Protein AF-A0A4Q4TSZ6-F1 (afdb_monomer_lite)

Radius of gyration: 26.62 Å; chains: 1; bounding box: 52×67×72 Å

Organism: NCBI:txid155417

InterPro domains:
  IPR001387 Cro/C1-type, helix-turn-helix domain [PF01381] (98-140)
  IPR001387 Cro/C1-type, helix-turn-helix domain [PS50943] (99-143)
  IPR001387 Cro/C1-type, helix-turn-helix domain [SM00530] (86-143)
  IPR001387 Cro/C1-type, helix-turn-helix domain [cd00093] (84-140)
  IPR010982 Lambda repressor-like, DNA-binding domain superfamily [G3DSA:1.10.260.40] (71-156)
  IPR010982 Lambda repressor-like, DNA-binding domain superfamily [SSF47413] (98-140)
  IPR013729 Multiprotein bridging factor 1, N-terminal [PF08523] (2-79)

Structure (mmCIF, N/CA/C/O backbone):
data_AF-A0A4Q4TSZ6-F1
#
_entry.id   AF-A0A4Q4TSZ6-F1
#
loop_
_atom_site.group_PDB
_atom_site.id
_atom_site.type_symbol
_atom_site.label_atom_id
_atom_site.label_alt_id
_atom_site.label_comp_id
_atom_site.label_asym_id
_atom_site.label_entity_id
_atom_site.label_seq_id
_atom_site.pdbx_PDB_ins_code
_atom_site.Cartn_x
_atom_site.Cartn_y
_atom_site.Cartn_z
_atom_site.occupancy
_atom_site.B_iso_or_equiv
_atom_site.auth_seq_id
_atom_site.auth_comp_id
_atom_site.auth_asym_id
_atom_site.auth_atom_id
_atom_site.pdbx_PDB_model_num
ATOM 1 N N . MET A 1 1 ? 28.063 -48.001 -50.960 1.00 48.97 1 MET A N 1
ATOM 2 C CA . MET A 1 1 ? 27.871 -48.266 -49.517 1.00 48.97 1 MET A CA 1
ATOM 3 C C . MET A 1 1 ? 28.214 -46.945 -48.830 1.00 48.97 1 MET A C 1
ATOM 5 O O . MET A 1 1 ? 29.380 -46.601 -48.859 1.00 48.97 1 MET A O 1
ATOM 9 N N . SER A 1 2 ? 27.314 -46.057 -48.402 1.00 52.88 2 SER A N 1
ATOM 10 C CA . SER A 1 2 ? 25.991 -46.237 -47.796 1.00 52.88 2 SER A CA 1
ATOM 11 C C . SER A 1 2 ? 25.178 -44.931 -47.927 1.00 52.88 2 SER A C 1
ATOM 13 O O . SER A 1 2 ? 25.381 -44.006 -47.154 1.00 52.88 2 SER A O 1
ATOM 15 N N . ASP A 1 3 ? 24.262 -44.860 -48.897 1.00 54.19 3 ASP A N 1
ATOM 16 C CA . ASP A 1 3 ? 23.306 -43.740 -49.077 1.00 54.19 3 ASP A CA 1
ATOM 17 C C . ASP A 1 3 ? 21.895 -44.088 -48.545 1.00 54.19 3 ASP A C 1
ATOM 19 O O . ASP A 1 3 ? 20.930 -43.356 -48.730 1.00 54.19 3 ASP A O 1
ATOM 23 N N . TRP A 1 4 ? 21.763 -45.241 -47.878 1.00 61.31 4 TRP A N 1
ATOM 24 C CA . TRP A 1 4 ? 20.485 -45.819 -47.439 1.00 61.31 4 TRP A CA 1
ATOM 25 C C . TRP A 1 4 ? 20.096 -45.504 -45.984 1.00 61.31 4 TRP A C 1
ATOM 27 O O . TRP A 1 4 ? 19.015 -45.894 -45.555 1.00 61.31 4 TRP A O 1
ATOM 37 N N . ASP A 1 5 ? 20.927 -44.769 -45.236 1.00 58.94 5 ASP A N 1
ATOM 38 C CA . ASP A 1 5 ? 20.683 -44.445 -43.816 1.00 58.94 5 ASP A CA 1
ATOM 39 C C . ASP A 1 5 ? 20.220 -42.999 -43.558 1.00 58.94 5 ASP A C 1
ATOM 41 O O . ASP A 1 5 ? 20.081 -42.573 -42.406 1.00 58.94 5 ASP A O 1
ATOM 45 N N . THR A 1 6 ? 19.909 -42.224 -44.600 1.00 60.22 6 THR A N 1
ATOM 46 C CA . THR A 1 6 ? 19.377 -40.860 -44.431 1.00 60.22 6 THR A CA 1
ATOM 47 C C . THR A 1 6 ? 17.869 -40.890 -44.167 1.00 60.22 6 THR A C 1
ATOM 49 O O . THR A 1 6 ? 17.056 -40.416 -44.957 1.00 60.22 6 THR A O 1
ATOM 52 N N . VAL A 1 7 ? 17.461 -41.452 -43.027 1.00 64.50 7 VAL A N 1
ATOM 53 C CA . VAL A 1 7 ? 16.079 -41.328 -42.545 1.00 64.50 7 VAL A CA 1
ATOM 54 C C . VAL A 1 7 ? 15.874 -39.892 -42.070 1.00 64.50 7 VAL A C 1
ATOM 56 O O . VAL A 1 7 ? 16.514 -39.450 -41.113 1.00 64.50 7 VAL A O 1
ATOM 59 N N . THR A 1 8 ? 14.964 -39.153 -42.711 1.00 66.62 8 THR A N 1
ATOM 60 C CA . THR A 1 8 ? 14.530 -37.832 -42.243 1.00 66.62 8 THR A CA 1
ATOM 61 C C . THR A 1 8 ? 13.867 -37.983 -40.874 1.00 66.62 8 THR A C 1
ATOM 63 O O . THR A 1 8 ? 12.682 -38.286 -40.750 1.00 66.62 8 THR A O 1
ATOM 66 N N . LYS A 1 9 ? 14.644 -37.803 -39.805 1.00 63.94 9 LYS A N 1
ATOM 67 C CA . LYS A 1 9 ? 14.122 -37.782 -38.440 1.00 63.94 9 LYS A CA 1
ATOM 68 C C . LYS A 1 9 ? 13.380 -36.458 -38.254 1.00 63.94 9 LYS A C 1
ATOM 70 O O . LYS A 1 9 ? 13.996 -35.405 -38.136 1.00 63.94 9 LYS A O 1
ATOM 75 N N . ILE A 1 10 ? 12.051 -36.507 -38.241 1.00 63.66 10 ILE A N 1
ATOM 76 C CA . ILE A 1 10 ? 11.188 -35.355 -37.955 1.00 63.66 10 ILE A CA 1
ATOM 77 C C . ILE A 1 10 ? 10.578 -35.568 -36.572 1.00 63.66 10 ILE A C 1
ATOM 79 O O . ILE A 1 10 ? 9.870 -36.539 -36.324 1.00 63.66 10 ILE A O 1
ATOM 83 N N . GLY A 1 11 ? 10.886 -34.668 -35.644 1.00 57.72 11 GLY A N 1
ATOM 84 C CA . GLY A 1 11 ? 10.394 -34.719 -34.272 1.00 57.72 11 GLY A CA 1
ATOM 85 C C . GLY A 1 11 ? 11.135 -33.724 -33.389 1.00 57.72 11 GLY A C 1
ATOM 86 O O . GLY A 1 11 ? 12.248 -33.309 -33.704 1.00 57.72 11 GLY A O 1
ATOM 87 N N . SER A 1 12 ? 10.544 -33.337 -32.258 1.00 60.59 12 SER A N 1
ATOM 88 C CA . SER A 1 12 ? 11.126 -32.345 -31.335 1.00 60.59 12 SER A CA 1
ATOM 89 C C . SER A 1 12 ? 12.532 -32.709 -30.829 1.00 60.59 12 SER A C 1
ATOM 91 O O . SER A 1 12 ? 13.305 -31.815 -30.495 1.00 60.59 12 SER A O 1
ATOM 93 N N . LYS A 1 13 ? 12.876 -34.005 -30.826 1.00 56.69 13 LYS A N 1
ATOM 94 C CA . LYS A 1 13 ? 14.194 -34.555 -30.460 1.00 56.69 13 LYS A CA 1
ATOM 95 C C . LYS A 1 13 ? 15.167 -34.738 -31.634 1.00 56.69 13 LYS A C 1
ATOM 97 O O . LYS A 1 13 ? 16.319 -35.075 -31.400 1.00 56.69 13 LYS A O 1
ATOM 102 N N . ALA A 1 14 ? 14.726 -34.537 -32.875 1.00 58.66 14 ALA A N 1
ATOM 103 C CA . ALA A 1 14 ? 15.555 -34.707 -34.070 1.00 58.66 14 ALA A CA 1
ATOM 104 C C . ALA A 1 14 ? 16.310 -33.433 -34.487 1.00 58.66 14 ALA A C 1
ATOM 106 O O . ALA A 1 14 ? 17.097 -33.459 -35.430 1.00 58.66 14 ALA A O 1
ATOM 107 N N . ARG A 1 15 ? 16.108 -32.316 -33.775 1.00 58.41 15 ARG A N 1
ATOM 108 C CA . ARG A 1 15 ? 16.991 -31.152 -33.886 1.00 58.41 15 ARG A CA 1
ATOM 109 C C . ARG A 1 15 ? 18.354 -31.530 -33.311 1.00 58.41 15 ARG A C 1
ATOM 111 O O . ARG A 1 15 ? 18.526 -31.528 -32.094 1.00 58.41 15 ARG A O 1
ATOM 118 N N . GLY A 1 16 ? 19.302 -31.862 -34.186 1.00 51.81 16 GLY A N 1
ATOM 119 C CA . GLY A 1 16 ? 20.718 -31.881 -33.837 1.00 51.81 16 GLY A CA 1
ATOM 120 C C . GLY A 1 16 ? 21.077 -30.569 -33.146 1.00 51.81 16 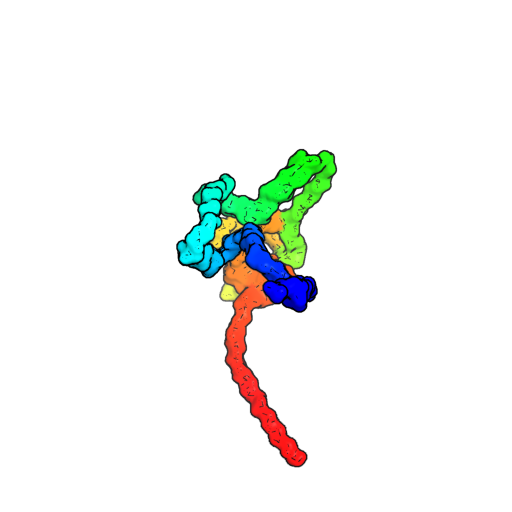GLY A C 1
ATOM 121 O O . GLY A 1 16 ? 20.681 -29.511 -33.632 1.00 51.81 16 GLY A O 1
ATOM 122 N N . GLY A 1 17 ? 21.720 -30.687 -31.979 1.00 56.97 17 GLY A N 1
ATOM 123 C CA . GLY A 1 17 ? 22.266 -29.594 -31.174 1.00 56.97 17 GLY A CA 1
ATOM 124 C C . GLY A 1 17 ? 21.493 -28.291 -31.308 1.00 56.97 17 GLY A C 1
ATOM 125 O O . GLY A 1 17 ? 21.991 -27.356 -31.927 1.00 56.97 17 GLY A O 1
ATOM 126 N N . ALA A 1 18 ? 20.265 -28.239 -30.779 1.00 51.91 18 ALA A N 1
ATOM 127 C CA . ALA A 1 18 ? 19.566 -26.971 -30.652 1.00 51.91 18 ALA A CA 1
ATOM 128 C C . ALA A 1 18 ? 20.522 -25.993 -29.962 1.00 51.91 18 ALA A C 1
ATOM 130 O O . ALA A 1 18 ? 20.868 -26.209 -28.802 1.00 51.91 18 ALA A O 1
ATOM 131 N N . SER A 1 19 ? 20.967 -24.963 -30.687 1.00 56.88 19 SER A N 1
ATOM 132 C CA . SER A 1 19 ? 21.666 -23.824 -30.103 1.00 56.88 19 SER A CA 1
ATOM 133 C C . SER A 1 19 ? 20.886 -23.428 -28.857 1.00 56.88 19 SER A C 1
ATOM 135 O O . SER A 1 19 ? 19.674 -23.189 -28.971 1.00 56.88 19 SER A O 1
ATOM 137 N N . GLU A 1 20 ? 21.533 -23.458 -27.689 1.00 59.44 20 GLU A N 1
ATOM 138 C CA . GLU A 1 20 ? 20.900 -23.088 -26.427 1.00 59.44 20 GLU A CA 1
ATOM 139 C C . GLU A 1 20 ? 20.205 -21.748 -26.646 1.00 59.44 20 GLU A C 1
ATOM 141 O O . GLU A 1 20 ? 20.841 -20.727 -26.902 1.00 59.44 20 GLU A O 1
ATOM 146 N N . ARG A 1 21 ? 18.868 -21.765 -26.663 1.00 57.97 21 ARG A N 1
ATOM 147 C CA . ARG A 1 21 ? 18.115 -20.521 -26.755 1.00 57.97 21 ARG A CA 1
ATOM 148 C C . ARG A 1 21 ? 18.480 -19.717 -25.526 1.00 57.97 21 ARG A C 1
ATOM 150 O O . ARG A 1 21 ? 18.460 -20.263 -24.427 1.00 57.97 21 ARG A O 1
ATOM 157 N N . GLU A 1 22 ? 18.770 -18.440 -25.725 1.00 56.44 22 GLU A N 1
ATOM 158 C CA . GLU A 1 22 ? 19.042 -17.499 -24.651 1.00 56.44 22 GLU A CA 1
ATOM 159 C C . GLU A 1 22 ? 17.869 -17.506 -23.656 1.00 56.44 22 GLU A C 1
ATOM 161 O O . GLU A 1 22 ? 16.809 -16.918 -23.875 1.00 56.44 22 GLU A O 1
ATOM 166 N N . THR A 1 23 ? 18.013 -18.259 -22.568 1.00 60.62 23 THR A N 1
ATOM 167 C CA . THR A 1 23 ? 17.030 -18.286 -21.492 1.00 60.62 23 THR A CA 1
ATOM 168 C C . THR A 1 23 ? 17.472 -17.320 -20.417 1.00 60.62 23 THR A C 1
ATOM 170 O O . THR A 1 23 ? 18.548 -17.473 -19.841 1.00 60.62 23 THR A O 1
ATOM 173 N N . VAL A 1 24 ? 16.608 -16.360 -20.092 1.00 61.41 24 VAL A N 1
ATOM 174 C CA . VAL A 1 24 ? 16.810 -15.479 -18.941 1.00 61.41 24 VAL A CA 1
ATOM 175 C C . VAL A 1 24 ? 16.966 -16.341 -17.687 1.00 61.41 24 VAL A C 1
ATOM 177 O O . VAL A 1 24 ? 16.020 -17.004 -17.251 1.00 61.41 24 VAL A O 1
ATOM 180 N N . LEU A 1 25 ? 18.168 -16.327 -17.109 1.00 61.69 25 LEU A N 1
ATOM 181 C CA . LEU A 1 25 ? 18.523 -17.062 -15.899 1.00 61.69 25 LEU A CA 1
ATOM 182 C C . LEU A 1 25 ? 17.719 -16.500 -14.716 1.00 61.69 25 LEU A C 1
ATOM 184 O O . LEU A 1 25 ? 18.101 -15.515 -14.090 1.00 61.69 25 LEU A O 1
ATOM 188 N N . ARG A 1 26 ? 16.568 -17.111 -14.411 1.00 67.56 26 ARG A N 1
ATOM 189 C CA . ARG A 1 26 ? 15.704 -16.696 -13.289 1.00 67.56 26 ARG A CA 1
ATOM 190 C C . ARG A 1 26 ? 16.103 -17.311 -11.940 1.00 67.56 26 ARG A C 1
ATOM 192 O O . ARG A 1 26 ? 15.437 -17.041 -10.946 1.00 67.56 26 ARG A O 1
ATOM 199 N N . GLY A 1 27 ? 17.166 -18.119 -11.883 1.00 73.94 27 GLY A N 1
ATOM 200 C CA . GLY A 1 27 ? 17.583 -18.799 -10.654 1.00 73.94 27 GLY A CA 1
ATOM 201 C C . GLY A 1 27 ? 19.071 -19.148 -10.588 1.00 73.94 27 GLY A C 1
ATOM 202 O O . GLY A 1 27 ? 19.727 -19.355 -11.610 1.00 73.94 27 GLY A O 1
ATOM 203 N N . ASN A 1 28 ? 19.584 -19.256 -9.357 1.00 76.62 28 ASN A N 1
ATOM 204 C CA . ASN A 1 28 ? 20.990 -19.573 -9.071 1.00 76.62 28 ASN A CA 1
ATOM 205 C C . ASN A 1 28 ? 21.425 -20.933 -9.634 1.00 76.62 28 ASN A C 1
ATOM 207 O O . ASN A 1 28 ? 22.588 -21.103 -9.982 1.00 76.62 28 ASN A O 1
ATOM 211 N N . SER A 1 29 ? 20.507 -21.896 -9.746 1.00 79.62 29 SER A N 1
ATOM 212 C CA . SER A 1 29 ? 20.779 -23.221 -10.317 1.00 79.62 29 SER A CA 1
ATOM 213 C C . SER A 1 29 ? 21.187 -23.140 -11.787 1.00 79.62 29 SER A C 1
ATOM 215 O O . SER A 1 29 ? 22.190 -23.732 -12.174 1.00 79.62 29 SER A O 1
ATOM 217 N N . ALA A 1 30 ? 20.462 -22.355 -12.583 1.00 79.12 30 ALA A N 1
ATOM 218 C CA . ALA A 1 30 ? 20.749 -22.171 -14.000 1.00 79.12 30 ALA A CA 1
ATOM 219 C C . ALA A 1 30 ? 22.060 -21.393 -14.212 1.00 79.12 30 ALA A C 1
ATOM 221 O O . ALA A 1 30 ? 22.865 -21.752 -15.065 1.00 79.12 30 ALA A O 1
ATOM 222 N N . LEU A 1 31 ? 22.325 -20.378 -13.380 1.00 82.75 31 LEU A N 1
ATOM 223 C CA . LEU A 1 31 ? 23.582 -19.623 -13.423 1.00 82.75 31 LEU A CA 1
ATOM 224 C C . LEU A 1 31 ? 24.785 -20.498 -13.039 1.00 82.75 31 LEU A C 1
ATOM 226 O O . LEU A 1 31 ? 25.839 -20.422 -13.666 1.00 82.75 31 LEU A O 1
ATOM 230 N N . ASN A 1 32 ? 24.631 -21.361 -12.034 1.00 85.75 32 ASN A N 1
ATOM 231 C CA . ASN A 1 32 ? 25.673 -22.303 -11.632 1.00 85.75 32 ASN A CA 1
ATOM 232 C C . ASN A 1 32 ? 25.912 -23.398 -12.678 1.00 85.75 32 ASN A C 1
ATOM 234 O O . ASN A 1 32 ? 27.048 -23.841 -12.818 1.00 85.75 32 ASN A O 1
ATOM 238 N N . ALA A 1 33 ? 24.879 -23.834 -13.404 1.00 84.19 33 ALA A N 1
ATOM 239 C CA . ALA A 1 33 ? 25.033 -24.756 -14.526 1.00 84.19 33 ALA A CA 1
ATOM 240 C C . ALA A 1 33 ? 25.836 -24.107 -15.664 1.00 84.19 33 ALA A C 1
ATOM 242 O O . ALA A 1 33 ? 26.843 -24.674 -16.077 1.00 84.19 33 ALA A O 1
ATOM 243 N N . ALA A 1 34 ? 25.475 -22.881 -16.063 1.00 82.94 34 ALA A N 1
ATOM 244 C CA . ALA A 1 34 ? 26.182 -22.111 -17.090 1.00 82.94 34 ALA A CA 1
ATOM 245 C C . ALA A 1 34 ? 27.665 -21.867 -16.743 1.00 82.94 34 ALA A C 1
ATOM 247 O O . ALA A 1 34 ? 28.539 -22.015 -17.593 1.00 82.94 34 ALA A O 1
ATOM 248 N N . LYS A 1 35 ? 27.973 -21.575 -15.469 1.00 84.94 35 LYS A N 1
ATOM 249 C CA . LYS A 1 35 ? 29.361 -21.450 -14.983 1.00 84.94 35 LYS A CA 1
ATOM 250 C C . LYS A 1 35 ? 30.170 -22.741 -15.120 1.00 84.94 35 LYS A C 1
ATOM 252 O O . LYS A 1 35 ? 31.367 -22.674 -15.364 1.00 84.94 35 LYS A O 1
ATOM 257 N N . ARG A 1 36 ? 29.542 -23.905 -14.914 1.00 87.06 36 ARG A N 1
ATOM 258 C CA . ARG A 1 36 ? 30.218 -25.214 -14.978 1.00 87.06 36 ARG A CA 1
ATOM 259 C C . ARG A 1 36 ? 30.397 -25.704 -16.409 1.00 87.06 36 ARG A C 1
ATOM 261 O O . ARG A 1 36 ? 31.402 -26.340 -16.692 1.00 87.06 36 ARG A O 1
ATOM 268 N N . SER A 1 37 ? 29.437 -25.423 -17.287 1.00 85.81 37 SER A N 1
ATOM 269 C CA . SER A 1 37 ? 29.510 -25.792 -18.703 1.00 85.81 37 SER A CA 1
ATOM 270 C C . SER A 1 37 ? 30.374 -24.839 -19.533 1.00 85.81 37 SER A C 1
ATOM 272 O O . SER A 1 37 ? 30.601 -25.110 -20.707 1.00 85.81 37 SER A O 1
ATOM 274 N N . GLY A 1 38 ? 30.853 -23.734 -18.946 1.00 81.88 38 GLY A N 1
ATOM 275 C CA . GLY A 1 38 ? 31.625 -22.715 -19.658 1.00 81.88 38 GLY A CA 1
ATOM 276 C C . GLY A 1 38 ? 30.786 -21.896 -20.643 1.00 81.88 38 GLY A C 1
ATOM 277 O O . GLY A 1 38 ? 31.339 -21.297 -21.562 1.00 81.88 38 GLY A O 1
ATOM 278 N N . ALA A 1 39 ? 29.460 -21.872 -20.473 1.00 83.25 39 ALA A N 1
ATOM 279 C CA . ALA A 1 39 ? 28.569 -21.078 -21.310 1.00 83.25 39 ALA A CA 1
ATOM 280 C C . ALA A 1 39 ? 28.822 -19.571 -21.115 1.00 83.25 39 ALA A C 1
ATOM 282 O O . ALA A 1 39 ? 29.206 -19.124 -20.031 1.00 83.25 39 ALA A O 1
ATOM 283 N N . SER A 1 40 ? 28.583 -18.769 -22.157 1.00 80.00 40 SER A N 1
ATOM 284 C CA . SER A 1 40 ? 28.761 -17.315 -22.104 1.00 80.00 40 SER A CA 1
ATOM 285 C C . SER A 1 40 ? 27.792 -16.675 -21.105 1.00 80.00 40 SER A C 1
ATOM 287 O O . SER A 1 40 ? 26.574 -16.782 -21.256 1.00 80.00 40 SER A O 1
ATOM 289 N N . ILE A 1 41 ? 28.327 -15.976 -20.103 1.00 82.12 41 ILE A N 1
ATOM 290 C CA . ILE A 1 41 ? 27.540 -15.252 -19.101 1.00 82.12 41 ILE A CA 1
ATOM 291 C C . ILE A 1 41 ? 27.643 -13.759 -19.399 1.00 82.12 41 ILE A C 1
ATOM 293 O O . ILE A 1 41 ? 28.698 -13.159 -19.210 1.00 82.12 41 ILE A O 1
ATOM 297 N N . VAL A 1 42 ? 26.536 -13.156 -19.828 1.00 83.88 42 VAL A N 1
ATOM 298 C CA . VAL A 1 42 ? 26.418 -11.699 -19.951 1.00 83.88 42 VAL A CA 1
ATOM 299 C C . VAL A 1 42 ? 25.959 -11.136 -18.609 1.00 83.88 42 VAL A C 1
ATOM 301 O O . VAL A 1 42 ? 24.967 -11.590 -18.033 1.00 83.88 42 VAL A O 1
ATOM 304 N N . THR A 1 43 ? 26.694 -10.158 -18.086 1.00 81.56 43 THR A N 1
ATOM 305 C CA . THR A 1 43 ? 26.339 -9.456 -16.850 1.00 81.56 43 THR A CA 1
ATOM 306 C C . THR A 1 43 ? 26.078 -7.989 -17.142 1.00 81.56 43 THR A C 1
ATOM 308 O O . THR A 1 43 ? 27.014 -7.253 -17.441 1.00 81.56 43 THR A O 1
ATOM 311 N N . ASP A 1 44 ? 24.833 -7.553 -16.965 1.00 80.50 44 ASP A N 1
ATOM 312 C CA . ASP A 1 44 ? 24.459 -6.146 -17.098 1.00 80.50 44 ASP A CA 1
ATOM 313 C C . ASP A 1 44 ? 24.148 -5.508 -15.745 1.00 80.50 44 ASP A C 1
ATOM 315 O O . ASP A 1 44 ? 23.498 -6.093 -14.868 1.00 80.50 44 ASP A O 1
ATOM 319 N N . LYS A 1 45 ? 24.575 -4.253 -15.583 1.00 79.69 45 LYS A N 1
ATOM 320 C CA . LYS A 1 45 ? 24.221 -3.438 -14.420 1.00 79.69 45 LYS A CA 1
ATOM 321 C C . LYS A 1 45 ? 22.758 -3.010 -14.530 1.00 79.69 45 LYS A C 1
ATOM 323 O O . LYS A 1 45 ? 22.363 -2.339 -15.479 1.00 79.69 45 LYS A O 1
ATOM 328 N N . LYS A 1 46 ? 21.941 -3.348 -13.529 1.00 75.25 46 LYS A N 1
ATOM 329 C CA . LYS A 1 46 ? 20.529 -2.940 -13.512 1.00 75.25 46 LYS A CA 1
ATOM 330 C C . LYS A 1 46 ? 20.363 -1.434 -13.288 1.00 75.25 46 LYS A C 1
ATOM 332 O O . LYS A 1 46 ? 21.092 -0.827 -12.509 1.00 75.25 46 LYS A O 1
ATOM 337 N N . TYR A 1 47 ? 19.341 -0.872 -13.938 1.00 67.44 47 TYR A N 1
ATOM 338 C CA . TYR A 1 47 ? 19.010 0.561 -13.969 1.00 67.44 47 TYR A CA 1
ATOM 339 C C . TYR A 1 47 ? 18.745 1.185 -12.585 1.00 67.44 47 TYR A C 1
ATOM 341 O O . TYR A 1 47 ? 18.946 2.379 -12.397 1.00 67.44 47 TYR A O 1
ATOM 349 N N . ALA A 1 48 ? 18.353 0.385 -11.590 1.00 64.44 48 ALA A N 1
ATOM 350 C CA . ALA A 1 48 ? 18.210 0.835 -10.211 1.00 64.44 48 ALA A CA 1
ATOM 351 C C . ALA A 1 48 ? 18.993 -0.097 -9.278 1.00 64.44 48 ALA A C 1
ATOM 353 O O . ALA A 1 48 ? 18.608 -1.245 -9.055 1.00 64.44 48 ALA A O 1
ATOM 354 N N . VAL A 1 49 ? 20.107 0.405 -8.749 1.00 57.06 49 VAL A N 1
ATOM 355 C CA . VAL A 1 49 ? 20.959 -0.272 -7.762 1.00 57.06 49 VAL A CA 1
ATOM 356 C C . VAL A 1 49 ? 20.862 0.443 -6.412 1.00 57.06 49 VAL A C 1
ATOM 358 O O . VAL A 1 49 ? 20.669 1.657 -6.352 1.00 57.06 49 VAL A O 1
ATOM 361 N N . GLY A 1 50 ? 20.968 -0.310 -5.315 1.00 64.06 50 GLY A N 1
ATOM 362 C CA . GLY A 1 50 ? 20.899 0.235 -3.955 1.00 64.06 50 GLY A CA 1
ATOM 363 C C . GLY A 1 50 ? 19.498 0.700 -3.536 1.00 64.06 50 GLY A C 1
ATOM 364 O O . GLY A 1 50 ? 18.483 0.146 -3.960 1.00 64.06 50 GLY A O 1
ATOM 365 N N . ASN A 1 51 ? 19.425 1.727 -2.685 1.00 62.81 51 ASN A N 1
ATOM 366 C CA . ASN A 1 51 ? 18.169 2.174 -2.064 1.00 62.81 51 ASN A CA 1
ATOM 367 C C . ASN A 1 51 ? 17.123 2.707 -3.063 1.00 62.81 51 A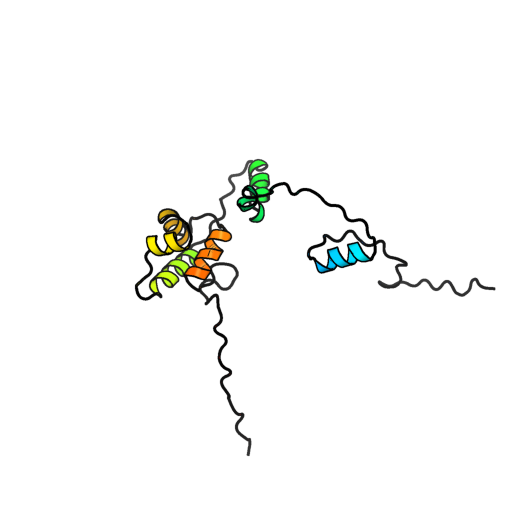SN A C 1
ATOM 369 O O . ASN A 1 51 ? 15.930 2.669 -2.759 1.00 62.81 51 ASN A O 1
ATOM 373 N N . ALA A 1 52 ? 17.542 3.136 -4.259 1.00 60.88 52 ALA A N 1
ATOM 374 C CA . ALA A 1 52 ? 16.661 3.617 -5.327 1.00 60.88 52 ALA A CA 1
ATOM 375 C C . ALA A 1 52 ? 15.860 2.492 -6.020 1.00 60.88 52 ALA A C 1
ATOM 377 O O . ALA A 1 52 ? 14.835 2.749 -6.651 1.00 60.88 52 ALA A O 1
ATOM 378 N N . ALA A 1 53 ? 16.264 1.223 -5.863 1.00 59.88 53 ALA A N 1
ATOM 379 C CA . ALA A 1 53 ? 15.566 0.075 -6.453 1.00 59.88 53 ALA A CA 1
ATOM 380 C C . ALA A 1 53 ? 14.162 -0.170 -5.868 1.00 59.88 53 ALA A C 1
ATOM 382 O O . ALA A 1 53 ? 13.343 -0.848 -6.495 1.00 59.88 53 ALA A O 1
ATOM 383 N N . LYS A 1 54 ? 13.855 0.411 -4.698 1.00 54.56 54 LYS A N 1
ATOM 384 C CA . LYS A 1 54 ? 12.595 0.199 -3.966 1.00 54.56 54 LYS A CA 1
ATOM 385 C C . LYS A 1 54 ? 11.342 0.615 -4.753 1.00 54.56 54 LYS A C 1
ATOM 387 O O . LYS A 1 54 ? 10.290 0.024 -4.541 1.00 54.56 54 LYS A O 1
ATOM 392 N N . GLY A 1 55 ? 11.448 1.569 -5.683 1.00 53.91 55 GLY A N 1
ATOM 393 C CA . GLY A 1 55 ? 10.336 1.973 -6.562 1.00 53.91 55 GLY A CA 1
ATOM 394 C C . GLY A 1 55 ? 10.274 1.219 -7.898 1.00 53.91 55 GLY A C 1
ATOM 395 O O . GLY A 1 55 ? 9.201 1.046 -8.474 1.00 53.91 55 GLY A O 1
ATOM 396 N N . SER A 1 56 ? 11.417 0.723 -8.382 1.00 50.03 56 SER A N 1
ATOM 397 C CA . SER A 1 56 ? 11.540 0.086 -9.702 1.00 50.03 56 SER A CA 1
ATOM 398 C C . SER A 1 56 ? 10.951 -1.333 -9.734 1.00 50.03 56 SER A C 1
ATOM 400 O O . SER A 1 56 ? 10.356 -1.741 -10.732 1.00 50.03 56 SER A O 1
ATOM 402 N N . ALA A 1 57 ? 11.020 -2.062 -8.614 1.00 53.53 57 ALA A N 1
ATOM 403 C CA . ALA A 1 57 ? 10.546 -3.446 -8.514 1.00 53.53 57 ALA A CA 1
ATOM 404 C C . ALA A 1 57 ? 9.015 -3.611 -8.610 1.00 53.53 57 ALA A C 1
ATOM 406 O O . ALA A 1 57 ? 8.530 -4.722 -8.806 1.00 53.53 57 ALA A O 1
ATOM 407 N N . SER A 1 58 ? 8.242 -2.527 -8.494 1.00 58.06 58 SER A N 1
ATOM 408 C CA . SER A 1 58 ? 6.774 -2.584 -8.488 1.00 58.06 58 SER A CA 1
ATOM 409 C C . SER A 1 58 ? 6.135 -2.483 -9.886 1.00 58.06 58 SER A C 1
ATOM 411 O O . SER A 1 58 ? 4.919 -2.326 -9.986 1.00 58.06 58 SER A O 1
ATOM 413 N N . GLY A 1 59 ? 6.923 -2.511 -10.971 1.00 61.69 59 GLY A N 1
ATOM 414 C CA . GLY A 1 59 ? 6.416 -2.373 -12.350 1.00 61.69 59 GLY A CA 1
ATOM 415 C C . GLY A 1 59 ? 5.856 -0.982 -12.689 1.00 61.69 59 GLY A C 1
ATOM 416 O O . GLY A 1 59 ? 5.351 -0.759 -13.787 1.00 61.69 59 GLY A O 1
ATOM 417 N N . ILE A 1 60 ? 5.982 -0.029 -11.762 1.00 66.31 60 ILE A N 1
ATOM 418 C CA . ILE A 1 60 ? 5.469 1.341 -11.862 1.00 66.31 60 ILE A CA 1
ATOM 419 C C . ILE A 1 60 ? 6.134 2.105 -13.021 1.00 66.31 60 ILE A C 1
ATOM 421 O O . ILE A 1 60 ? 5.465 2.862 -13.717 1.00 66.31 60 ILE A O 1
ATOM 425 N N . GLY A 1 61 ? 7.411 1.832 -13.316 1.00 72.81 61 GLY A N 1
ATOM 426 C CA . GLY A 1 61 ? 8.127 2.460 -14.435 1.00 72.81 61 GLY A CA 1
ATOM 427 C C . GLY A 1 61 ? 7.478 2.209 -15.802 1.00 72.81 61 GLY A C 1
ATOM 428 O O . GLY A 1 61 ? 7.340 3.137 -16.589 1.00 72.81 61 GLY A O 1
ATOM 429 N N . GLN A 1 62 ? 6.987 0.990 -16.056 1.00 76.88 62 GLN A N 1
ATOM 430 C CA . GLN A 1 62 ? 6.295 0.669 -17.313 1.00 76.88 62 GLN A CA 1
ATOM 431 C C . GLN A 1 62 ? 4.980 1.444 -17.449 1.00 76.88 62 GLN A C 1
ATOM 433 O O . GLN A 1 62 ? 4.633 1.908 -18.535 1.00 76.88 62 GLN A O 1
ATOM 438 N N . PHE A 1 63 ? 4.253 1.601 -16.339 1.00 73.94 63 PHE A N 1
ATOM 439 C CA . PHE A 1 63 ? 3.025 2.388 -16.311 1.00 73.94 63 PHE A CA 1
ATOM 440 C C . PHE A 1 63 ? 3.307 3.873 -16.564 1.00 73.94 63 PHE A C 1
ATOM 442 O O . PHE A 1 63 ? 2.617 4.464 -17.386 1.00 73.94 63 PHE A O 1
ATOM 449 N N . HIS A 1 64 ? 4.345 4.454 -15.951 1.00 78.06 64 HIS A N 1
ATOM 450 C CA . HIS A 1 64 ? 4.722 5.849 -16.209 1.00 78.06 64 HIS A CA 1
ATOM 451 C C . HIS A 1 64 ? 5.095 6.095 -17.668 1.00 78.06 64 HIS A C 1
ATOM 453 O O . HIS A 1 64 ? 4.607 7.056 -18.244 1.00 78.06 64 HIS A O 1
ATOM 459 N N . THR A 1 65 ? 5.871 5.207 -18.299 1.00 83.19 65 THR A N 1
ATOM 460 C CA . THR A 1 65 ? 6.178 5.334 -19.733 1.00 83.19 65 THR A CA 1
ATOM 461 C C . THR A 1 65 ? 4.922 5.239 -20.602 1.00 83.19 65 THR A C 1
ATOM 463 O O . THR A 1 65 ? 4.832 5.909 -21.626 1.00 83.19 65 THR A O 1
ATOM 466 N N . LYS A 1 66 ? 3.931 4.423 -20.215 1.00 82.44 66 LYS A N 1
ATOM 467 C CA . LYS A 1 66 ? 2.644 4.376 -20.923 1.00 82.44 66 LYS A CA 1
ATOM 468 C C . LYS A 1 66 ? 1.860 5.679 -20.755 1.00 82.44 66 LYS A C 1
ATOM 470 O O . LYS A 1 66 ? 1.315 6.162 -21.741 1.00 82.44 66 LYS A O 1
ATOM 475 N N . VAL A 1 67 ? 1.788 6.215 -19.536 1.00 84.69 67 VAL A N 1
ATOM 476 C CA . VAL A 1 67 ? 1.087 7.474 -19.238 1.00 84.69 67 VAL A CA 1
ATOM 477 C C . VAL A 1 67 ? 1.724 8.638 -19.990 1.00 84.69 67 VAL A C 1
ATOM 479 O O . VAL A 1 67 ? 1.008 9.368 -20.652 1.00 84.69 67 VAL A O 1
ATOM 482 N N . ASP A 1 68 ? 3.051 8.747 -19.968 1.00 85.44 68 ASP A N 1
ATOM 483 C CA . ASP A 1 68 ? 3.808 9.797 -20.663 1.00 85.44 68 ASP A CA 1
ATOM 484 C C . ASP A 1 68 ? 3.582 9.792 -22.186 1.00 85.44 68 ASP A C 1
ATOM 486 O O . ASP A 1 68 ? 3.458 10.836 -22.816 1.00 85.44 68 ASP A O 1
ATOM 490 N N . ARG A 1 69 ? 3.452 8.602 -22.785 1.00 86.75 69 ARG A N 1
ATOM 491 C CA . ARG A 1 69 ? 3.194 8.437 -24.227 1.00 86.75 69 ARG A CA 1
ATOM 492 C C . ARG A 1 69 ? 1.721 8.563 -24.627 1.00 86.75 69 ARG A C 1
ATOM 494 O O . ARG A 1 69 ? 1.430 8.525 -25.819 1.00 86.75 69 ARG A O 1
ATOM 501 N N . SER A 1 70 ? 0.796 8.634 -23.670 1.00 81.69 70 SER A N 1
ATOM 502 C CA . SER A 1 70 ? -0.645 8.692 -23.939 1.00 81.69 70 SER A CA 1
ATOM 503 C C . SER A 1 70 ? -1.157 10.115 -23.734 1.00 81.69 70 SER A C 1
ATOM 505 O O . SER A 1 70 ? -0.883 10.727 -22.711 1.00 81.69 70 SER A O 1
ATOM 507 N N . THR A 1 71 ? -1.953 10.629 -24.670 1.00 81.94 71 THR A N 1
ATOM 508 C CA . THR A 1 71 ? -2.605 11.947 -24.545 1.00 81.94 71 THR A CA 1
ATOM 509 C C . THR A 1 71 ? -3.956 11.891 -23.816 1.00 81.94 71 THR A C 1
ATOM 511 O O . THR A 1 71 ? -4.579 12.926 -23.600 1.00 81.94 71 THR A O 1
ATOM 514 N N . ASP A 1 72 ? -4.412 10.692 -23.437 1.00 82.19 72 ASP A N 1
ATOM 515 C CA . ASP A 1 72 ? -5.682 10.438 -22.747 1.00 82.19 72 ASP A CA 1
ATOM 516 C C . ASP A 1 72 ? -5.528 10.421 -21.209 1.00 82.19 72 ASP A C 1
ATOM 518 O O . ASP A 1 72 ? -4.463 10.099 -20.671 1.00 82.19 72 ASP A O 1
ATOM 522 N N . ILE A 1 73 ? -6.603 10.733 -20.477 1.00 78.88 73 ILE A N 1
ATOM 523 C CA . ILE A 1 73 ? -6.623 10.805 -19.009 1.00 78.88 73 ILE A CA 1
ATOM 524 C C . ILE A 1 73 ? -6.700 9.386 -18.424 1.00 78.88 73 ILE A C 1
ATOM 526 O O . ILE A 1 73 ? -7.771 8.814 -18.213 1.00 78.88 73 ILE A O 1
ATOM 530 N N . ILE A 1 74 ? -5.542 8.808 -18.099 1.00 77.06 74 ILE A N 1
ATOM 531 C CA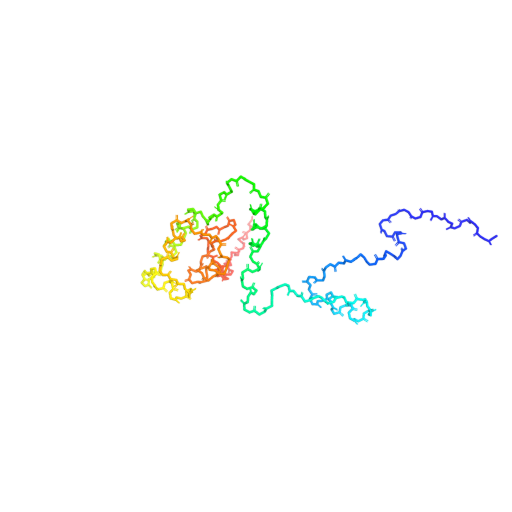 . ILE A 1 74 ? -5.466 7.473 -17.492 1.00 77.06 74 ILE A CA 1
ATOM 532 C C . ILE A 1 74 ? -5.727 7.555 -15.983 1.00 77.06 74 ILE A C 1
ATOM 534 O O . ILE A 1 74 ? -4.907 8.060 -15.215 1.00 77.06 74 ILE A O 1
ATOM 538 N N . LYS A 1 75 ? -6.844 6.971 -15.530 1.00 80.56 75 LYS A N 1
ATOM 539 C CA . LYS A 1 75 ? -7.168 6.869 -14.099 1.00 80.56 75 LYS A CA 1
ATOM 540 C C . LYS A 1 75 ? -6.092 6.069 -13.338 1.00 80.56 75 LYS A C 1
ATOM 542 O O . LYS A 1 75 ? -5.822 4.918 -13.701 1.00 80.56 75 LYS A O 1
ATOM 547 N N . PRO A 1 76 ? -5.526 6.612 -12.242 1.00 80.50 76 PRO A N 1
ATOM 548 C CA . PRO A 1 76 ? -4.599 5.875 -11.393 1.00 80.50 76 PRO A CA 1
ATOM 549 C C . PRO A 1 76 ? -5.244 4.618 -10.804 1.00 80.50 76 PRO A C 1
ATOM 551 O O . PRO A 1 76 ? -6.395 4.631 -10.360 1.00 80.50 76 PRO A O 1
ATOM 554 N N . LYS A 1 77 ? -4.483 3.522 -10.776 1.00 85.50 77 LYS A N 1
ATOM 555 C CA . LYS A 1 77 ? -4.918 2.283 -10.124 1.00 85.50 77 LYS A CA 1
ATOM 556 C C . LYS A 1 77 ? -4.980 2.506 -8.615 1.00 85.50 77 LYS A C 1
ATOM 558 O O . LYS A 1 77 ? -4.026 3.024 -8.040 1.00 85.50 77 LYS A O 1
ATOM 563 N N . THR A 1 78 ? -6.064 2.068 -7.985 1.00 89.88 78 THR A N 1
ATOM 564 C CA . THR A 1 78 ? -6.239 2.110 -6.527 1.00 89.88 78 THR A CA 1
ATOM 565 C C . THR A 1 78 ? -6.378 0.699 -5.958 1.00 89.88 78 THR A C 1
ATOM 567 O O . THR A 1 78 ? -6.651 -0.250 -6.693 1.00 89.88 78 THR A O 1
ATOM 570 N N . VAL A 1 79 ? -6.159 0.544 -4.651 1.00 87.00 79 VAL A N 1
ATOM 571 C CA . VAL A 1 79 ? -6.283 -0.751 -3.947 1.00 87.00 79 VAL A CA 1
ATOM 572 C C . VAL A 1 79 ? -7.719 -1.278 -3.867 1.00 87.00 79 VAL A C 1
ATOM 574 O O . VAL A 1 79 ? -7.920 -2.477 -3.701 1.00 87.00 79 VAL A O 1
ATOM 577 N N . GLY A 1 80 ? -8.716 -0.404 -4.030 1.00 89.69 80 GLY A N 1
ATOM 578 C CA . GLY A 1 80 ? -10.128 -0.776 -4.024 1.00 89.69 80 GLY A CA 1
ATOM 579 C C . GLY A 1 80 ? -10.733 -0.884 -2.621 1.00 89.69 80 GLY A C 1
ATOM 580 O O . GLY A 1 80 ? -10.042 -0.955 -1.606 1.00 89.69 80 GLY A O 1
ATOM 581 N N . LYS A 1 81 ? -12.071 -0.872 -2.565 1.00 90.19 81 LYS A N 1
ATOM 582 C CA . LYS A 1 81 ? -12.836 -0.828 -1.304 1.00 90.19 81 LYS A CA 1
ATOM 583 C C . LYS A 1 81 ? -12.806 -2.145 -0.524 1.00 90.19 81 LYS A C 1
ATOM 585 O O . LYS A 1 81 ? -12.971 -2.132 0.690 1.00 90.19 81 LYS A O 1
ATOM 590 N N . GLU A 1 82 ? -12.634 -3.274 -1.206 1.00 90.88 82 GLU A N 1
ATOM 591 C CA . GLU A 1 82 ? -12.605 -4.603 -0.582 1.00 90.88 82 GLU A CA 1
ATOM 592 C C . GLU A 1 82 ? -11.391 -4.766 0.339 1.00 90.88 82 GLU A C 1
ATOM 594 O O . GLU A 1 82 ? -11.546 -5.118 1.507 1.00 90.88 82 GLU A O 1
ATOM 599 N N . VAL A 1 83 ? -10.207 -4.383 -0.150 1.00 90.88 83 VAL A N 1
ATOM 600 C CA . VAL A 1 83 ? -8.970 -4.337 0.643 1.00 90.88 83 VAL A CA 1
ATOM 601 C C . VAL A 1 83 ? -9.131 -3.397 1.837 1.00 90.88 83 VAL A C 1
ATOM 603 O O . VAL A 1 83 ? -8.776 -3.761 2.955 1.00 90.88 83 VAL A O 1
ATOM 606 N N . GLY A 1 84 ? -9.727 -2.219 1.629 1.00 92.19 84 GLY A N 1
ATOM 607 C CA . GLY A 1 84 ? -9.980 -1.259 2.704 1.00 92.19 84 GLY A CA 1
ATOM 608 C C . GLY A 1 84 ? -10.864 -1.825 3.821 1.00 92.19 84 GLY A C 1
ATOM 609 O O . GLY A 1 84 ? -10.506 -1.757 4.997 1.00 92.19 84 GLY A O 1
ATOM 610 N N . LYS A 1 85 ? -11.970 -2.490 3.459 1.00 93.00 85 LYS A N 1
ATOM 611 C CA . LYS A 1 85 ? -12.848 -3.186 4.416 1.00 93.00 85 LYS A CA 1
ATOM 612 C C . LYS A 1 85 ? -12.125 -4.313 5.155 1.00 93.00 85 LYS A C 1
ATOM 614 O O . LYS A 1 85 ? -12.348 -4.488 6.350 1.00 93.00 85 LYS A O 1
ATOM 619 N N . ALA A 1 86 ? -11.275 -5.073 4.464 1.00 92.25 86 ALA A N 1
ATOM 620 C CA . ALA A 1 86 ? -10.497 -6.143 5.079 1.00 92.25 86 ALA A CA 1
ATOM 621 C C . ALA A 1 86 ? -9.504 -5.601 6.122 1.00 92.25 86 ALA A C 1
ATOM 623 O O . ALA A 1 86 ? -9.380 -6.185 7.194 1.00 92.25 86 ALA A O 1
ATOM 624 N N . ILE A 1 87 ? -8.860 -4.458 5.859 1.00 91.88 87 ILE A N 1
ATOM 625 C CA . ILE A 1 87 ? -7.955 -3.798 6.815 1.00 91.88 87 ILE A CA 1
ATOM 626 C C . ILE A 1 87 ? -8.709 -3.358 8.073 1.00 91.88 87 ILE A C 1
ATOM 628 O O . ILE A 1 87 ? -8.241 -3.627 9.179 1.00 91.88 87 ILE A O 1
ATOM 632 N N . ILE A 1 88 ? -9.883 -2.734 7.916 1.00 92.81 88 ILE A N 1
ATOM 633 C CA . ILE A 1 88 ? -10.719 -2.289 9.044 1.00 92.81 88 ILE A CA 1
ATOM 634 C C . ILE A 1 88 ? -11.098 -3.486 9.924 1.00 92.81 88 ILE A C 1
ATOM 636 O O . ILE A 1 88 ? -10.771 -3.503 11.110 1.00 92.81 88 ILE A O 1
ATOM 640 N N . LYS A 1 89 ? -11.670 -4.539 9.323 1.00 90.94 89 LYS A N 1
ATOM 641 C CA . LYS A 1 89 ? -12.027 -5.777 10.037 1.00 90.94 89 LYS A CA 1
ATOM 642 C C . LYS A 1 89 ? -10.818 -6.428 10.705 1.00 90.94 89 LYS A C 1
ATOM 644 O O . LYS A 1 89 ? -10.901 -6.891 11.840 1.00 90.94 89 LYS A O 1
ATOM 649 N N . GLY A 1 90 ? -9.682 -6.450 10.009 1.00 90.38 90 GLY A N 1
ATOM 650 C CA . GLY A 1 90 ? -8.424 -6.966 10.532 1.00 90.38 90 GLY A CA 1
ATOM 651 C C . GLY A 1 90 ? -7.985 -6.226 11.791 1.00 90.38 90 GLY A C 1
ATOM 652 O O . GLY A 1 90 ? -7.591 -6.871 12.751 1.00 90.38 90 GLY A O 1
ATOM 653 N N . ARG A 1 91 ? -8.100 -4.892 11.831 1.00 92.06 91 ARG A N 1
ATOM 654 C CA . ARG A 1 91 ? -7.760 -4.074 13.009 1.00 92.06 91 ARG A CA 1
ATOM 655 C C . ARG A 1 91 ? -8.723 -4.270 14.179 1.00 92.06 91 ARG A C 1
ATOM 657 O O . ARG A 1 91 ? -8.271 -4.319 15.323 1.00 92.06 91 ARG A O 1
ATOM 664 N N . GLU A 1 92 ? -10.016 -4.378 13.889 1.00 90.12 92 GLU A N 1
ATOM 665 C CA . GLU A 1 92 ? -11.079 -4.619 14.875 1.00 90.12 92 GLU A CA 1
ATOM 666 C C . GLU A 1 92 ? -10.967 -5.998 15.533 1.00 90.12 92 GLU A C 1
ATOM 668 O O . GLU A 1 92 ? -11.314 -6.150 16.699 1.00 90.12 92 GLU A O 1
ATOM 673 N N . SER A 1 93 ? -10.424 -6.983 14.813 1.00 87.56 93 SER A N 1
ATOM 674 C CA . SER A 1 93 ? -10.261 -8.357 15.304 1.00 87.56 93 SER A CA 1
ATOM 675 C C . SER A 1 93 ? -9.151 -8.519 16.357 1.00 87.56 93 SER A C 1
ATOM 677 O O . SER A 1 93 ? -9.083 -9.558 17.009 1.00 87.56 93 SER A O 1
ATOM 679 N N . PHE A 1 94 ? -8.271 -7.525 16.542 1.00 82.81 94 PHE A N 1
ATOM 680 C CA . PHE A 1 94 ? -7.266 -7.545 17.613 1.00 82.81 94 PHE A CA 1
ATOM 681 C C . PHE A 1 94 ? -7.865 -7.084 18.947 1.00 82.81 94 PHE A C 1
ATOM 683 O O . PHE A 1 94 ? -8.667 -6.153 18.992 1.00 82.81 94 PHE A O 1
ATOM 690 N N . GLN A 1 95 ? -7.414 -7.693 20.046 1.00 81.25 95 GLN A N 1
ATOM 691 C CA . GLN A 1 95 ? -7.701 -7.248 21.411 1.00 81.25 95 GLN A CA 1
ATOM 692 C C . GLN A 1 95 ? -6.390 -6.854 22.111 1.00 81.25 95 GLN A C 1
ATOM 694 O O . GLN A 1 95 ? -5.529 -7.720 22.282 1.00 81.25 95 GLN A O 1
ATOM 699 N N . PRO A 1 96 ? -6.208 -5.583 22.527 1.00 82.19 96 PRO A N 1
ATOM 700 C CA . PRO A 1 96 ? -7.069 -4.418 22.280 1.00 82.19 96 PRO A CA 1
ATOM 701 C C . PRO A 1 96 ? -7.114 -4.011 20.795 1.00 82.19 96 PRO A C 1
ATOM 703 O O . PRO A 1 96 ? -6.182 -4.295 20.040 1.00 82.19 96 PRO A O 1
ATOM 706 N N . THR A 1 97 ? -8.192 -3.330 20.381 1.00 86.62 97 THR A N 1
ATOM 707 C CA . THR A 1 97 ? -8.389 -2.885 18.991 1.00 86.62 97 THR A CA 1
ATOM 708 C C . THR A 1 97 ? -7.197 -2.074 18.504 1.00 86.62 97 THR A C 1
ATOM 710 O O . THR A 1 97 ? -6.814 -1.068 19.106 1.00 86.62 97 THR A O 1
ATOM 713 N N . LYS A 1 98 ? -6.623 -2.486 17.373 1.00 87.44 98 LYS A N 1
ATOM 714 C CA . LYS A 1 98 ? -5.425 -1.849 16.830 1.00 87.44 98 LYS A CA 1
ATOM 715 C C . LYS A 1 98 ? -5.785 -0.497 16.229 1.00 87.44 98 LYS A C 1
ATOM 717 O O . LYS A 1 98 ? -6.550 -0.423 15.263 1.00 87.44 98 LYS A O 1
ATOM 722 N N . THR A 1 99 ? -5.247 0.597 16.760 1.00 92.94 99 THR A N 1
ATOM 723 C CA . THR A 1 99 ? -5.516 1.938 16.207 1.00 92.94 99 THR A CA 1
ATOM 724 C C . THR A 1 99 ? -4.770 2.154 14.884 1.00 92.94 99 THR A C 1
ATOM 726 O O . THR A 1 99 ? -3.787 1.466 14.596 1.00 92.94 99 THR A O 1
ATOM 729 N N . GLN A 1 100 ? -5.210 3.115 14.059 1.00 92.44 100 GLN A N 1
ATOM 730 C CA . GLN A 1 100 ? -4.514 3.446 12.804 1.00 92.44 100 GLN A CA 1
ATOM 731 C C . GLN A 1 100 ? -3.067 3.854 13.085 1.00 92.44 100 GLN A C 1
ATOM 733 O O . GLN A 1 100 ? -2.165 3.450 12.360 1.00 92.44 100 GLN A O 1
ATOM 738 N N . ALA A 1 101 ? -2.838 4.608 14.165 1.00 93.75 101 ALA A N 1
ATOM 739 C CA . ALA A 1 101 ? -1.510 5.043 14.586 1.00 93.75 101 ALA A CA 1
ATOM 740 C C . ALA A 1 101 ? -0.612 3.865 15.004 1.00 93.75 101 ALA A C 1
ATOM 742 O O . ALA A 1 101 ? 0.566 3.832 14.651 1.00 93.75 101 ALA A O 1
ATOM 743 N N . GLN A 1 102 ? -1.163 2.870 15.707 1.00 92.00 102 GLN A N 1
ATOM 744 C CA . GLN A 1 102 ? -0.420 1.665 16.088 1.00 92.00 102 GLN A CA 1
ATOM 745 C C . GLN A 1 102 ? -0.050 0.817 14.867 1.00 92.00 102 GLN A C 1
ATOM 747 O O . GLN A 1 102 ? 1.108 0.422 14.728 1.00 92.00 102 GLN A O 1
ATOM 752 N N . LEU A 1 103 ? -1.000 0.592 13.951 1.00 92.19 103 LEU A N 1
ATOM 753 C CA . LEU A 1 103 ? -0.726 -0.114 12.698 1.00 92.19 103 LEU A CA 1
ATOM 754 C C . LEU A 1 103 ? 0.310 0.640 11.853 1.00 92.19 103 LEU A C 1
ATOM 756 O O . LEU A 1 103 ? 1.212 0.027 11.282 1.00 92.19 103 LEU A O 1
ATOM 760 N N . ALA A 1 104 ? 0.206 1.968 11.811 1.00 94.44 104 ALA A N 1
ATOM 761 C CA . ALA A 1 104 ? 1.122 2.819 11.073 1.00 94.44 104 ALA A CA 1
ATOM 762 C C . ALA A 1 104 ? 2.559 2.709 11.603 1.00 94.44 104 ALA A C 1
ATOM 764 O O . ALA A 1 104 ? 3.489 2.507 10.820 1.00 94.44 104 ALA A O 1
ATOM 765 N N . LYS A 1 105 ? 2.734 2.747 12.932 1.00 93.69 105 LYS A N 1
ATOM 766 C CA . LYS A 1 105 ? 4.040 2.588 13.586 1.00 93.69 105 LYS A CA 1
ATOM 767 C C . LYS A 1 105 ? 4.674 1.231 13.276 1.00 93.69 105 LYS A C 1
ATOM 769 O O . LYS A 1 105 ? 5.854 1.174 12.948 1.00 93.69 105 LYS A O 1
ATOM 774 N N . GLU A 1 106 ? 3.900 0.150 13.318 1.00 90.44 106 GLU A N 1
ATOM 775 C CA . GLU A 1 106 ? 4.404 -1.197 13.021 1.00 90.44 106 GLU A CA 1
ATOM 776 C C . GLU A 1 106 ? 4.746 -1.385 11.536 1.00 90.44 106 GLU A C 1
ATOM 778 O O . GLU A 1 106 ? 5.753 -1.999 11.180 1.00 90.44 106 GLU A O 1
ATOM 783 N N . CYS A 1 107 ? 3.945 -0.801 10.645 1.00 90.88 107 CYS A N 1
ATOM 784 C CA . CYS A 1 107 ? 4.162 -0.890 9.204 1.00 90.88 107 CYS A CA 1
ATOM 785 C C . CYS A 1 107 ? 5.130 0.179 8.660 1.00 90.88 107 CYS A C 1
ATOM 787 O O . CYS A 1 107 ? 5.345 0.224 7.447 1.00 90.88 107 CYS A O 1
ATOM 789 N N . ASN A 1 108 ? 5.751 0.990 9.529 1.00 90.81 108 ASN A N 1
ATOM 790 C CA . ASN A 1 108 ? 6.645 2.099 9.171 1.00 90.81 108 ASN A CA 1
ATOM 791 C C . ASN A 1 108 ? 6.019 3.050 8.134 1.00 90.81 108 ASN A C 1
ATOM 793 O O . ASN A 1 108 ? 6.605 3.338 7.091 1.00 90.81 108 ASN A O 1
ATOM 797 N N . MET A 1 109 ? 4.795 3.489 8.408 1.00 91.00 109 MET A N 1
ATOM 798 C CA . MET A 1 109 ? 4.001 4.382 7.563 1.00 91.00 109 MET A CA 1
ATOM 799 C C . MET A 1 109 ? 3.329 5.457 8.421 1.00 91.00 109 MET A C 1
ATOM 801 O O . MET A 1 109 ? 3.406 5.423 9.648 1.00 91.00 109 MET A O 1
ATOM 805 N N . THR A 1 110 ? 2.673 6.426 7.787 1.00 93.56 110 THR A N 1
ATOM 806 C CA . THR A 1 110 ? 1.926 7.468 8.502 1.00 93.56 110 THR A CA 1
ATOM 807 C C . THR A 1 110 ? 0.473 7.054 8.732 1.00 93.56 110 THR A C 1
ATOM 809 O O . THR A 1 110 ? -0.094 6.250 7.989 1.00 93.56 110 THR A O 1
ATOM 812 N N . GLN A 1 111 ? -0.171 7.634 9.749 1.00 93.94 111 GLN A N 1
ATOM 813 C CA . GLN A 1 111 ? -1.595 7.396 10.014 1.00 93.94 111 GLN A CA 1
ATOM 814 C C . GLN A 1 111 ? -2.474 7.778 8.811 1.00 93.94 111 GLN A C 1
ATOM 816 O O . GLN A 1 111 ? -3.410 7.058 8.473 1.00 93.94 111 GLN A O 1
ATOM 821 N N . GLN A 1 112 ? -2.135 8.875 8.124 1.00 94.62 112 GLN A N 1
ATOM 822 C CA . GLN A 1 112 ? -2.836 9.307 6.914 1.00 94.62 112 GLN A CA 1
ATOM 823 C C . GLN A 1 112 ? -2.736 8.270 5.791 1.00 94.62 112 GLN A C 1
ATOM 825 O O . GLN A 1 112 ? -3.728 8.009 5.116 1.00 94.62 112 GLN A O 1
ATOM 830 N N . GLN A 1 113 ? -1.570 7.640 5.613 1.00 93.31 113 GLN A N 1
ATOM 831 C CA . GLN A 1 113 ? -1.416 6.576 4.623 1.00 93.31 113 GLN A CA 1
ATOM 832 C C . GLN A 1 113 ? -2.335 5.396 4.950 1.00 93.31 113 GLN A C 1
ATOM 834 O O . GLN A 1 113 ? -3.073 4.961 4.073 1.00 93.31 113 GLN A O 1
ATOM 839 N N . VAL A 1 114 ? -2.364 4.923 6.203 1.00 93.88 114 VAL A N 1
ATOM 840 C CA . VAL A 1 114 ? -3.280 3.845 6.630 1.00 93.88 114 VAL A CA 1
ATOM 841 C C . VAL A 1 114 ? -4.739 4.202 6.332 1.00 93.88 114 VAL A C 1
ATOM 843 O O . VAL A 1 114 ? -5.447 3.399 5.729 1.00 93.88 114 VAL A O 1
ATOM 846 N N . ALA A 1 115 ? -5.168 5.422 6.665 1.00 95.00 115 ALA A N 1
ATOM 847 C CA . ALA A 1 115 ? -6.529 5.882 6.393 1.00 95.00 115 ALA A CA 1
ATOM 848 C C . ALA A 1 115 ? -6.875 5.863 4.888 1.00 95.00 115 ALA A C 1
ATOM 850 O O . ALA A 1 115 ? -7.978 5.474 4.511 1.00 95.00 115 ALA A O 1
ATOM 851 N N . GLN A 1 116 ? -5.931 6.212 4.007 1.00 93.38 116 GLN A N 1
ATOM 852 C CA . GLN A 1 116 ? -6.128 6.136 2.551 1.00 93.38 116 GLN A CA 1
ATOM 853 C C . GLN A 1 116 ? -6.248 4.692 2.038 1.00 93.38 116 GLN A C 1
ATOM 855 O O . GLN A 1 116 ? -6.992 4.431 1.088 1.00 93.38 116 GLN A O 1
ATOM 860 N N . TYR A 1 117 ? -5.531 3.743 2.650 1.00 94.25 117 TYR A N 1
ATOM 861 C CA . TYR A 1 117 ? -5.675 2.320 2.328 1.00 94.25 117 TYR A CA 1
ATOM 862 C C . TYR A 1 117 ? -7.026 1.772 2.801 1.00 94.25 117 TYR A C 1
ATOM 864 O O . TYR A 1 117 ? -7.683 1.063 2.043 1.00 94.25 117 TYR A O 1
ATOM 872 N N . GLU A 1 118 ? -7.482 2.154 3.995 1.00 92.81 118 GLU A N 1
ATOM 873 C CA . GLU A 1 118 ? -8.810 1.800 4.520 1.00 92.81 118 GLU A CA 1
ATOM 874 C C . GLU A 1 118 ? -9.949 2.393 3.678 1.00 92.81 118 GLU A C 1
ATOM 876 O O . GLU A 1 118 ? -10.955 1.728 3.433 1.00 92.81 118 GLU A O 1
ATOM 881 N N . ALA A 1 119 ? -9.767 3.607 3.150 1.00 93.00 119 ALA A N 1
ATOM 882 C CA . ALA A 1 119 ? -10.701 4.235 2.215 1.00 93.00 119 ALA A CA 1
ATOM 883 C C . ALA A 1 119 ? -10.680 3.609 0.804 1.00 93.00 119 ALA A C 1
ATOM 885 O O . ALA A 1 119 ? -11.594 3.833 0.007 1.00 93.00 119 ALA A O 1
ATOM 886 N N . GLY A 1 120 ? -9.642 2.836 0.465 1.00 90.69 120 GLY A N 1
ATOM 887 C CA . GLY A 1 120 ? -9.477 2.211 -0.848 1.00 90.69 120 GLY A CA 1
ATOM 888 C C . GLY A 1 120 ? -9.001 3.155 -1.960 1.00 90.69 120 GLY A C 1
ATOM 889 O O . GLY A 1 120 ? -9.059 2.791 -3.139 1.00 90.69 120 GLY A O 1
ATOM 890 N N . THR A 1 121 ? -8.553 4.365 -1.611 1.00 88.94 121 THR A N 1
ATOM 891 C CA . THR A 1 121 ? -8.112 5.406 -2.557 1.00 88.94 121 THR A CA 1
ATOM 892 C C . THR A 1 121 ? -6.604 5.402 -2.787 1.00 88.94 121 THR A C 1
ATOM 894 O O . THR A 1 121 ? -6.140 5.948 -3.786 1.00 88.94 121 THR A O 1
ATOM 897 N N . ALA A 1 122 ? -5.838 4.761 -1.902 1.00 89.25 122 ALA A N 1
ATOM 898 C CA . ALA A 1 122 ? -4.390 4.671 -2.022 1.00 89.25 122 ALA A CA 1
ATOM 899 C C . ALA A 1 122 ? -3.940 3.924 -3.291 1.00 89.25 122 ALA A C 1
ATOM 901 O O . ALA A 1 122 ? -4.572 2.956 -3.736 1.00 89.25 122 ALA A O 1
ATOM 902 N N . ALA A 1 123 ? -2.793 4.343 -3.832 1.00 87.88 123 ALA A N 1
ATOM 903 C CA . ALA A 1 123 ? -2.093 3.615 -4.883 1.00 87.88 123 ALA A CA 1
ATOM 904 C C . ALA A 1 123 ? -1.562 2.268 -4.340 1.00 87.88 123 ALA A C 1
ATOM 906 O O . ALA A 1 123 ? -0.989 2.242 -3.247 1.00 87.88 123 ALA A O 1
ATOM 907 N N . PRO A 1 124 ? -1.702 1.148 -5.076 1.00 87.12 124 PRO A N 1
ATOM 908 C CA . PRO A 1 124 ? -1.210 -0.152 -4.634 1.00 87.12 124 PRO A CA 1
ATOM 909 C C . PRO A 1 124 ? 0.318 -0.187 -4.498 1.00 87.12 124 PRO A C 1
ATOM 911 O O . PRO A 1 124 ? 1.035 -0.337 -5.486 1.00 87.12 124 PRO A O 1
ATOM 914 N N . ASN A 1 125 ? 0.823 -0.106 -3.265 1.00 87.31 125 ASN A N 1
ATOM 915 C CA . ASN A 1 125 ? 2.229 -0.358 -2.954 1.00 87.31 125 ASN A CA 1
ATOM 916 C C . ASN A 1 125 ? 2.394 -1.745 -2.317 1.00 87.31 125 ASN A C 1
ATOM 918 O O . ASN A 1 125 ? 1.909 -2.013 -1.216 1.00 87.31 125 ASN A O 1
ATOM 922 N N . GLN A 1 126 ? 3.115 -2.624 -3.014 1.00 87.38 126 GLN A N 1
ATOM 923 C CA . GLN A 1 126 ? 3.310 -4.018 -2.615 1.00 87.38 126 GLN A CA 1
ATOM 924 C C . GLN A 1 126 ? 4.096 -4.185 -1.309 1.00 87.38 126 GLN A C 1
ATOM 926 O O . GLN A 1 126 ? 3.845 -5.145 -0.579 1.00 87.38 126 GLN A O 1
ATOM 931 N N . ASP A 1 127 ? 5.009 -3.264 -0.988 1.00 87.88 127 ASP A N 1
ATOM 932 C CA . ASP A 1 127 ? 5.750 -3.289 0.278 1.00 87.88 127 ASP A CA 1
ATOM 933 C C . ASP A 1 127 ? 4.826 -2.959 1.456 1.00 87.88 127 ASP A C 1
ATOM 935 O O . ASP A 1 127 ? 4.777 -3.684 2.450 1.00 87.88 127 ASP A O 1
ATOM 939 N N . HIS A 1 128 ? 4.018 -1.906 1.309 1.00 90.31 128 HIS A N 1
ATOM 940 C CA . HIS A 1 128 ? 3.074 -1.479 2.341 1.00 90.31 128 HIS A CA 1
ATOM 941 C C . HIS A 1 128 ? 2.001 -2.540 2.591 1.00 90.31 128 HIS A C 1
ATOM 943 O O . HIS A 1 128 ? 1.779 -2.923 3.738 1.00 90.31 128 HIS A O 1
ATOM 949 N N . LEU A 1 129 ? 1.396 -3.074 1.524 1.00 90.25 129 LEU A N 1
ATOM 950 C CA . LEU A 1 129 ? 0.430 -4.169 1.626 1.00 90.25 129 LEU A CA 1
ATOM 951 C C . LEU A 1 129 ? 1.072 -5.406 2.266 1.00 90.25 129 LEU A C 1
ATOM 953 O O . LEU A 1 129 ? 0.505 -5.988 3.182 1.00 90.25 129 LEU A O 1
ATOM 957 N N . GLY A 1 130 ? 2.296 -5.767 1.871 1.00 90.75 130 GLY A N 1
ATOM 958 C CA . GLY A 1 130 ? 3.018 -6.894 2.461 1.00 90.75 130 GLY A CA 1
ATOM 959 C C . GLY A 1 130 ? 3.278 -6.754 3.966 1.00 90.75 130 GLY A C 1
ATOM 960 O O . GLY A 1 130 ? 3.197 -7.757 4.683 1.00 90.75 130 GLY A O 1
ATOM 961 N N . LYS A 1 131 ? 3.563 -5.536 4.448 1.00 92.25 131 LYS A N 1
ATOM 962 C CA . LYS A 1 131 ? 3.723 -5.219 5.878 1.00 92.25 131 LYS A CA 1
ATOM 963 C C . LYS A 1 131 ? 2.391 -5.273 6.624 1.00 92.25 131 LYS A C 1
ATOM 965 O O . LYS A 1 131 ? 2.313 -5.983 7.624 1.00 92.25 131 LYS A O 1
ATOM 970 N N . MET A 1 132 ? 1.342 -4.632 6.101 1.00 91.19 132 MET A N 1
ATOM 971 C CA . MET A 1 132 ? 0.003 -4.667 6.707 1.00 91.19 132 MET A CA 1
ATOM 972 C C . MET A 1 132 ? -0.534 -6.091 6.830 1.00 91.19 132 MET A C 1
ATOM 974 O O . MET A 1 132 ? -1.043 -6.473 7.875 1.00 91.19 132 MET A O 1
ATOM 978 N N . GLU A 1 133 ? -0.355 -6.912 5.797 1.00 91.69 133 GLU A N 1
ATOM 979 C CA . GLU A 1 133 ? -0.757 -8.317 5.824 1.00 91.69 133 GLU A CA 1
ATOM 980 C C . GLU A 1 133 ? -0.075 -9.115 6.946 1.00 91.69 133 GLU A C 1
ATOM 9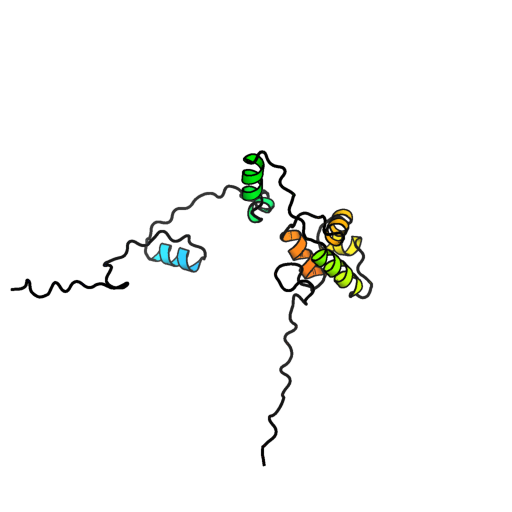82 O O . GLU A 1 133 ? -0.664 -10.030 7.513 1.00 91.69 133 GLU A O 1
ATOM 987 N N . ARG A 1 134 ? 1.196 -8.819 7.255 1.00 90.50 134 ARG A N 1
ATOM 988 C CA . ARG A 1 134 ? 1.905 -9.479 8.366 1.00 90.50 134 ARG A CA 1
ATOM 989 C C . ARG A 1 134 ? 1.428 -8.944 9.716 1.00 90.50 134 ARG A C 1
ATOM 991 O O . ARG A 1 134 ? 1.170 -9.745 10.602 1.00 90.50 134 ARG A O 1
ATOM 998 N N . ALA A 1 135 ? 1.278 -7.626 9.837 1.00 89.81 135 ALA A N 1
ATOM 999 C CA . ALA A 1 135 ? 0.847 -6.958 11.065 1.00 89.81 135 ALA A CA 1
ATOM 1000 C C . ALA A 1 135 ? -0.606 -7.279 11.456 1.00 89.81 135 ALA A C 1
ATOM 1002 O O . ALA A 1 135 ? -0.955 -7.216 12.635 1.00 89.81 135 ALA A O 1
ATOM 1003 N N . LEU A 1 136 ? -1.457 -7.585 10.471 1.00 88.75 136 LEU A N 1
ATOM 1004 C CA . LEU A 1 136 ? -2.867 -7.929 10.666 1.00 88.75 136 LEU A CA 1
ATOM 1005 C C . LEU A 1 136 ? -3.152 -9.432 10.540 1.00 88.75 136 LEU A C 1
ATOM 1007 O O . LEU A 1 136 ? -4.249 -9.872 10.858 1.00 88.75 136 LEU A O 1
ATOM 1011 N N . GLY A 1 137 ? -2.194 -10.224 10.054 1.00 86.44 137 GLY A N 1
ATOM 1012 C CA . GLY A 1 137 ? -2.362 -11.665 9.861 1.00 86.44 137 GLY A CA 1
ATOM 1013 C C . GLY A 1 137 ? -3.344 -12.061 8.752 1.00 86.44 137 GLY A C 1
ATOM 1014 O O . GLY A 1 137 ? -3.682 -13.237 8.660 1.00 86.44 137 GLY A O 1
ATOM 1015 N N . ILE A 1 138 ? -3.770 -11.126 7.898 1.00 90.44 138 ILE A N 1
ATOM 1016 C CA . ILE A 1 138 ? -4.715 -11.345 6.789 1.00 90.44 138 ILE A CA 1
ATOM 1017 C C . ILE A 1 138 ? -4.051 -11.115 5.429 1.00 90.44 138 ILE A C 1
ATOM 1019 O O . ILE A 1 138 ? -3.066 -10.386 5.321 1.00 90.44 138 ILE A O 1
ATOM 1023 N N . LYS A 1 139 ? -4.583 -11.725 4.373 1.00 89.88 139 LYS A N 1
ATOM 1024 C CA . LYS A 1 139 ? -4.195 -11.458 2.985 1.00 89.88 139 LYS A CA 1
ATOM 1025 C C . LYS A 1 139 ? -4.912 -10.207 2.479 1.00 89.88 139 LYS A C 1
ATOM 1027 O O . LYS A 1 139 ? -6.121 -10.070 2.628 1.00 89.88 139 LYS A O 1
ATOM 1032 N N . LEU A 1 140 ? -4.166 -9.302 1.851 1.00 87.31 140 LEU A N 1
ATOM 1033 C CA . LEU A 1 140 ? -4.673 -8.045 1.279 1.00 87.31 140 LEU A CA 1
ATOM 1034 C C . LEU A 1 140 ? -4.369 -7.955 -0.224 1.0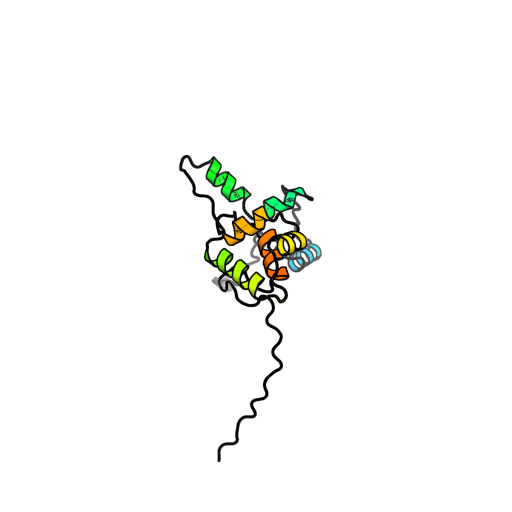0 87.31 140 LEU A C 1
ATOM 1036 O O . LEU A 1 140 ? -4.514 -6.899 -0.838 1.00 87.31 140 LEU A O 1
ATOM 1040 N N . ARG A 1 141 ? -3.890 -9.058 -0.809 1.00 84.62 141 ARG A N 1
ATOM 1041 C CA . ARG A 1 141 ? -3.436 -9.179 -2.193 1.00 84.62 141 ARG A CA 1
ATOM 1042 C C . ARG A 1 141 ? -3.877 -10.517 -2.776 1.00 84.62 141 ARG A C 1
ATOM 1044 O O . ARG A 1 141 ? -3.950 -11.512 -2.059 1.00 84.62 141 ARG A O 1
ATOM 1051 N N . GLY A 1 142 ? -4.067 -10.546 -4.093 1.00 82.56 142 GLY A N 1
ATOM 1052 C CA . GLY A 1 142 ? -4.508 -11.741 -4.813 1.00 82.56 142 GLY A CA 1
ATOM 1053 C C . GLY A 1 142 ? -6.017 -11.957 -4.709 1.00 82.56 142 GLY A C 1
ATOM 1054 O O . GLY A 1 142 ? -6.762 -11.003 -4.514 1.00 82.56 142 GLY A O 1
ATOM 1055 N N . SER A 1 143 ? -6.450 -13.205 -4.881 1.00 76.38 143 SER A N 1
ATOM 1056 C CA . SER A 1 143 ? -7.868 -13.571 -5.023 1.00 76.38 143 SER A CA 1
ATOM 1057 C C . SER A 1 143 ? -8.592 -13.853 -3.700 1.00 76.38 143 SER A C 1
ATOM 1059 O O . SER A 1 143 ? -9.812 -13.909 -3.683 1.00 76.38 143 SER A O 1
ATOM 1061 N N . GLU A 1 144 ? -7.857 -14.025 -2.601 1.00 81.94 144 GLU A N 1
ATOM 1062 C CA . GLU A 1 144 ? -8.385 -14.433 -1.289 1.00 81.94 144 GLU A CA 1
ATOM 1063 C C . GLU A 1 144 ? -8.229 -13.290 -0.269 1.00 81.94 144 GLU A C 1
ATOM 1065 O O . GLU A 1 144 ? -7.464 -13.386 0.694 1.00 81.94 144 GLU A O 1
ATOM 1070 N N . ILE A 1 145 ? -8.877 -12.148 -0.519 1.00 83.50 145 ILE A N 1
ATOM 1071 C CA . ILE A 1 145 ? -8.755 -10.955 0.334 1.00 83.50 145 ILE A CA 1
ATOM 1072 C C . ILE A 1 145 ? -9.502 -11.174 1.659 1.00 83.50 145 ILE A C 1
ATOM 1074 O O . ILE A 1 145 ? -10.666 -11.556 1.683 1.00 83.50 145 ILE A O 1
ATOM 1078 N N . GLY A 1 146 ? -8.834 -10.891 2.779 1.00 80.06 146 GLY A N 1
ATOM 1079 C CA . GLY A 1 146 ? -9.389 -11.014 4.130 1.00 80.06 146 GLY A CA 1
ATOM 1080 C C . GLY A 1 146 ? -9.188 -12.382 4.789 1.00 80.06 146 GLY A C 1
ATOM 1081 O O . GLY A 1 146 ? -9.423 -12.508 5.987 1.00 80.06 146 GLY A O 1
ATOM 1082 N N . GLU A 1 147 ? -8.697 -13.384 4.059 1.00 84.81 147 GLU A N 1
ATOM 1083 C CA . GLU A 1 147 ? -8.342 -14.681 4.639 1.00 84.81 147 GLU A CA 1
ATOM 1084 C C . GLU A 1 147 ? -7.079 -14.613 5.508 1.00 84.81 147 GLU A C 1
ATOM 1086 O O . GLU A 1 147 ? -6.204 -13.778 5.256 1.00 84.81 147 GLU A O 1
ATOM 1091 N N . PRO A 1 148 ? -6.909 -15.523 6.486 1.00 83.56 148 PRO A N 1
ATOM 1092 C CA . PRO A 1 148 ? -5.682 -15.601 7.266 1.00 83.56 148 PRO A CA 1
ATOM 1093 C C . PRO A 1 148 ? -4.463 -15.851 6.364 1.00 83.56 148 PRO A C 1
ATOM 1095 O O . PRO A 1 148 ? -4.413 -16.782 5.557 1.00 83.56 148 PRO A O 1
ATOM 1098 N N . LYS A 1 149 ? -3.435 -15.013 6.522 1.00 77.44 149 LYS A N 1
ATOM 1099 C CA . LYS A 1 149 ? -2.172 -15.097 5.777 1.00 77.44 149 LYS A CA 1
ATOM 1100 C C . LYS A 1 149 ? -1.383 -16.349 6.139 1.00 77.44 149 LYS A C 1
A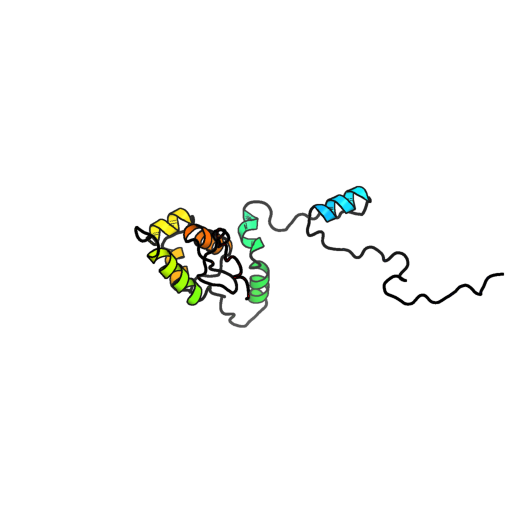TOM 1102 O O . LYS A 1 149 ? -0.794 -16.984 5.266 1.00 77.44 149 LYS A O 1
ATOM 1107 N N . PHE A 1 150 ? -1.366 -16.688 7.423 1.00 73.75 150 PHE A N 1
ATOM 1108 C CA . PHE A 1 150 ? -0.756 -17.907 7.928 1.00 73.75 150 PHE A CA 1
ATOM 1109 C C . PHE A 1 150 ? -1.878 -18.907 8.191 1.00 73.75 150 PHE A C 1
ATOM 1111 O O . PHE A 1 150 ? -2.613 -18.768 9.167 1.00 73.75 150 PHE A O 1
ATOM 1118 N N . LYS A 1 151 ? -2.019 -19.924 7.332 1.00 62.75 151 LYS A N 1
ATOM 1119 C CA . LYS A 1 151 ? -2.766 -21.123 7.723 1.00 62.75 151 LYS A CA 1
ATOM 1120 C C . LYS A 1 151 ? -2.004 -21.719 8.905 1.00 62.75 151 LYS A C 1
ATOM 1122 O O . LYS A 1 151 ? -0.882 -22.192 8.728 1.00 62.75 151 LYS A O 1
ATOM 1127 N N . LYS A 1 152 ? -2.560 -21.627 10.116 1.00 50.16 152 LYS A N 1
ATOM 1128 C CA . LYS A 1 152 ? -2.068 -22.409 11.257 1.00 50.16 152 LYS A CA 1
ATOM 1129 C C . LYS A 1 152 ? -2.011 -23.864 10.772 1.00 50.16 152 LYS A C 1
ATOM 1131 O O . LYS A 1 152 ? -2.992 -24.292 10.164 1.00 50.16 152 LYS A O 1
ATOM 1136 N N . PRO A 1 153 ? -0.901 -24.603 10.938 1.00 43.03 153 PRO A N 1
ATOM 1137 C CA . PRO A 1 153 ? -0.908 -26.015 10.599 1.00 43.03 153 PRO A CA 1
ATOM 1138 C C . PRO A 1 153 ? -1.960 -26.666 11.495 1.00 43.03 153 PRO A C 1
ATOM 1140 O O . PRO A 1 153 ? -1.788 -26.745 12.712 1.00 43.03 153 PRO A O 1
ATOM 1143 N N . GLU A 1 154 ? -3.098 -27.029 10.915 1.00 43.47 154 GLU A N 1
ATOM 1144 C CA . GLU A 1 154 ? -4.120 -27.777 11.624 1.00 43.47 154 GLU A CA 1
ATOM 1145 C C . GLU A 1 154 ? -3.505 -29.121 12.010 1.00 43.47 154 GLU A C 1
ATOM 1147 O O . GLU A 1 154 ? -3.009 -29.876 11.168 1.00 43.47 154 GLU A O 1
ATOM 1152 N N . ALA A 1 155 ? -3.481 -29.396 13.313 1.00 41.53 155 ALA A N 1
ATOM 1153 C CA . ALA A 1 155 ? -3.238 -30.732 13.816 1.00 41.53 155 ALA A CA 1
ATOM 1154 C C . ALA A 1 155 ? -4.254 -31.663 13.142 1.00 41.53 155 ALA A C 1
ATOM 1156 O O . ALA A 1 155 ? -5.458 -31.429 13.233 1.00 41.53 155 ALA A O 1
ATOM 1157 N N . LYS A 1 156 ? -3.756 -32.682 12.432 1.00 37.22 156 LYS A N 1
ATOM 1158 C CA . LYS A 1 156 ? -4.559 -33.711 11.763 1.00 37.22 156 LYS A CA 1
ATOM 1159 C C . LYS A 1 156 ? -5.645 -34.214 12.721 1.00 37.22 156 LYS A C 1
ATOM 1161 O O . LYS A 1 156 ? -5.331 -34.907 13.687 1.00 37.22 156 LYS A O 1
ATOM 1166 N N . SER A 1 157 ? -6.906 -33.884 12.456 1.00 33.38 157 SER A N 1
ATOM 1167 C CA . SER A 1 157 ? -8.036 -34.494 13.145 1.00 33.38 157 SER A CA 1
ATOM 1168 C C . SER A 1 157 ? -8.144 -35.944 12.673 1.00 33.38 157 SER A C 1
ATOM 1170 O O . SER A 1 157 ? -8.430 -36.256 11.519 1.00 33.38 157 SER A O 1
ATOM 1172 N N . THR A 1 158 ? -7.823 -36.863 13.576 1.00 38.59 158 THR A N 1
ATOM 1173 C CA . THR A 1 158 ? -7.949 -38.303 13.381 1.00 38.59 158 THR A CA 1
ATOM 1174 C C . THR A 1 158 ? -9.426 -38.683 13.290 1.00 38.59 158 THR A C 1
ATOM 1176 O O . THR A 1 158 ? -10.070 -38.927 14.307 1.00 38.59 158 THR A O 1
ATOM 1179 N N . THR A 1 159 ? -9.980 -38.769 12.083 1.00 36.56 159 THR A N 1
ATOM 1180 C CA . THR A 1 159 ? -11.225 -39.515 11.849 1.00 36.56 159 THR A CA 1
ATOM 1181 C C . THR A 1 159 ? -10.859 -40.941 11.442 1.00 36.56 159 THR A C 1
ATOM 1183 O O . THR A 1 159 ? -10.534 -41.232 10.295 1.00 36.56 159 THR A O 1
ATOM 1186 N N . LYS A 1 160 ? -10.852 -41.836 12.436 1.00 38.06 160 LYS A N 1
ATOM 1187 C CA . LYS A 1 160 ? -10.793 -43.293 12.258 1.00 38.06 160 LYS A CA 1
ATOM 1188 C C . LYS A 1 160 ? -12.004 -43.720 11.408 1.00 38.06 160 LYS A C 1
ATOM 1190 O O . LYS A 1 160 ? -13.124 -43.401 11.810 1.00 38.06 160 LYS A O 1
ATOM 1195 N N . PRO A 1 161 ? -11.836 -44.416 10.269 1.00 40.19 161 PRO A N 1
ATOM 1196 C CA . PRO A 1 161 ? -12.979 -44.901 9.512 1.00 40.19 161 PRO A CA 1
ATOM 1197 C C . PRO A 1 161 ? -13.656 -46.016 10.315 1.00 40.19 161 PRO A C 1
ATOM 1199 O O . PRO A 1 161 ? -13.019 -46.994 10.711 1.00 40.19 161 PRO A O 1
ATOM 1202 N N . ALA A 1 162 ? -14.940 -45.823 10.608 1.00 38.56 162 ALA A N 1
ATOM 1203 C CA . ALA A 1 162 ? -15.786 -46.822 11.238 1.00 38.56 162 ALA A CA 1
ATOM 1204 C C . ALA A 1 162 ? -15.869 -48.071 10.346 1.00 38.56 162 ALA A C 1
ATOM 1206 O O . ALA A 1 162 ? -16.104 -47.977 9.141 1.00 38.56 162 ALA A O 1
ATOM 1207 N N . ALA A 1 163 ? -15.648 -49.233 10.959 1.00 44.53 163 ALA A N 1
ATOM 1208 C CA . ALA A 1 163 ? -15.751 -50.536 10.324 1.00 44.53 163 ALA A CA 1
ATOM 1209 C C . ALA A 1 163 ? -17.183 -50.776 9.818 1.00 44.53 163 ALA A C 1
ATOM 1211 O O . ALA A 1 163 ? -18.143 -50.645 10.579 1.00 44.53 163 ALA A O 1
ATOM 1212 N N . LYS A 1 164 ? -17.315 -51.135 8.536 1.00 43.09 164 LYS A N 1
ATOM 1213 C CA . LYS A 1 164 ? -18.550 -51.699 7.985 1.00 43.09 164 LYS A CA 1
ATOM 1214 C C . LYS A 1 164 ? -18.713 -53.128 8.504 1.00 43.09 164 LYS A C 1
ATOM 1216 O O . LYS A 1 164 ? -17.772 -53.917 8.433 1.00 43.09 164 LYS A O 1
ATOM 1221 N N . LYS A 1 165 ? -19.903 -53.393 9.033 1.00 36.44 165 LYS A N 1
ATOM 1222 C CA . LYS A 1 165 ? -20.453 -54.719 9.310 1.00 36.44 165 LYS A CA 1
ATOM 1223 C C . LYS A 1 165 ? -21.048 -55.295 8.027 1.00 36.44 165 LYS A C 1
ATOM 1225 O O . LYS A 1 165 ? -21.484 -54.471 7.188 1.00 36.44 165 LYS A O 1
#

pLDDT: mean 75.79, std 16.71, range [33.38, 95.0]

Sequence (165 aa):
MSDWDTVTKIGSKARGGASERETVLRGNSALNAAKRSGASIVTDKKYAVGNAAKGSASGIGQFHTKVDRSTDIIKPKTVGKEVGKAIIKGRESFQPTKTQAQLAKECNMTQQQVAQYEAGTAAPNQDHLGKMERALGIKLRGSEIGEPKFKKPEAKSTTKPAAKK

Secondary structure (DSSP, 8-state):
--SS------STT-STT---------SHHHHHHHHHHT--------SS-GGGHHHHTTSHHHHHHHHHT--S--PPP---HHHHHHHHHHHHTSSSPPPHHHHHHHTTS-HHHHHHHHTT-S---HHHHHHHHHHHSB--SSS-TTSBSS---------PPPPP-

Foldseek 3Di:
DDPDPPDPDDDPVPPDPDPPPPDDCPDPVVVVVCVVVVHDDDDDDDPDDDPRCLVVVVCVVVVVVVVVPDPDDDDADWLAQLLLCLLCVLQCPDVVRQQLCNLCVQLVHDSVQNVCRNVRNDHDDPSSQVRSCVVSQFHSDDDGGNHGPDPDPPDDDDDDDDDDD